Protein AF-I7KDN3-F1 (afdb_monomer_lite)

Secondary structure (DSSP, 8-state):
-PPPEEEE-TTS-EEEEE--HHHHHHHHHHHHHHHHHHHTTTSPPPPGGGTTS------GGGGTS--------PPPP-

Organism: Methanoculleus bourgensis (strain ATCC 43281 / DSM 3045 / OCM 15 / MS2) (NCBI:txid1201294)

Radius of gyration: 20.87 Å; chains: 1; bounding box: 50×51×37 Å

Sequence (78 aa):
MGAEYYVVDEQGNRIAVILSLQEYEQLLEDIHDLAVAAERRDEPAMGFSDTGGNGRACDSHCRTERKRHPLQQEKPSA

pLDDT: mean 73.78, std 21.97, range [37.44, 98.12]

Structure (mmCIF, N/CA/C/O backbone):
data_AF-I7KDN3-F1
#
_entry.id   AF-I7KDN3-F1
#
loop_
_atom_site.group_PDB
_atom_site.id
_atom_site.type_symbol
_atom_site.label_atom_id
_atom_site.label_alt_id
_atom_site.label_comp_id
_atom_site.label_asym_id
_atom_site.label_entity_id
_atom_site.label_seq_id
_atom_site.pdbx_PDB_ins_code
_atom_site.Cartn_x
_atom_site.Cartn_y
_atom_site.Cartn_z
_atom_site.occupancy
_atom_site.B_iso_or_equiv
_atom_site.auth_seq_id
_atom_site.auth_comp_id
_atom_site.auth_asym_id
_atom_site.auth_atom_id
_atom_site.pdbx_PDB_model_num
ATOM 1 N N . MET A 1 1 ? 6.153 -0.092 16.650 1.00 47.69 1 MET A N 1
ATOM 2 C CA . MET A 1 1 ? 5.162 -1.091 16.203 1.00 47.69 1 MET A CA 1
ATOM 3 C C . MET A 1 1 ? 3.802 -0.447 16.373 1.00 47.69 1 MET A C 1
ATOM 5 O O . MET A 1 1 ? 3.441 -0.156 17.507 1.00 47.69 1 MET A O 1
ATOM 9 N N . GLY A 1 2 ? 3.158 -0.078 15.263 1.00 65.44 2 GLY A N 1
ATOM 10 C CA . GLY A 1 2 ? 1.830 0.539 15.274 1.00 65.44 2 GLY A CA 1
ATOM 11 C C . GLY A 1 2 ? 0.774 -0.456 15.751 1.00 65.44 2 GLY A C 1
ATOM 12 O O . GLY A 1 2 ? 0.961 -1.665 15.626 1.00 65.44 2 GLY A O 1
ATOM 13 N N . ALA A 1 3 ? -0.301 0.047 16.351 1.00 73.75 3 ALA A N 1
ATOM 14 C CA . ALA A 1 3 ? -1.448 -0.781 16.696 1.00 73.75 3 ALA A CA 1
ATOM 15 C C . ALA A 1 3 ? -2.275 -1.025 15.428 1.00 73.75 3 ALA A C 1
ATOM 17 O O . ALA A 1 3 ? -2.765 -0.075 14.823 1.00 73.75 3 ALA A O 1
ATOM 18 N N . GLU A 1 4 ? -2.421 -2.287 15.036 1.00 81.25 4 GLU A N 1
ATOM 19 C CA . GLU A 1 4 ? -3.227 -2.674 13.882 1.00 81.25 4 GLU A CA 1
ATOM 20 C C . GLU A 1 4 ? -4.672 -2.932 14.314 1.00 81.25 4 GLU A C 1
ATOM 22 O O . GLU A 1 4 ? -4.939 -3.768 15.183 1.00 81.25 4 GLU A O 1
ATOM 27 N N . TYR A 1 5 ? -5.610 -2.225 13.691 1.00 91.31 5 TYR A N 1
ATOM 28 C CA . TYR A 1 5 ? -7.033 -2.345 13.981 1.00 91.31 5 TYR A CA 1
ATOM 29 C C . TYR A 1 5 ? -7.753 -3.003 12.811 1.00 91.31 5 TYR A C 1
ATOM 31 O O . TYR A 1 5 ? -7.545 -2.651 11.651 1.00 91.31 5 TYR A O 1
ATOM 39 N N . TYR A 1 6 ? -8.637 -3.945 13.121 1.00 94.56 6 TYR A N 1
ATOM 40 C CA . TYR A 1 6 ? -9.356 -4.730 12.125 1.00 94.56 6 TYR A CA 1
ATOM 41 C C . TYR A 1 6 ? -10.855 -4.695 12.400 1.00 94.56 6 TYR A C 1
ATOM 43 O O . TYR A 1 6 ? -11.283 -4.741 13.553 1.00 94.56 6 TYR A O 1
ATOM 51 N N . VAL A 1 7 ? -11.646 -4.659 11.330 1.00 95.38 7 VAL A N 1
ATOM 52 C CA . VAL A 1 7 ? -13.090 -4.895 11.380 1.00 95.38 7 VAL A CA 1
ATOM 53 C C . VAL A 1 7 ? -13.319 -6.382 11.151 1.00 95.38 7 VAL A C 1
ATOM 55 O O . VAL A 1 7 ? -12.831 -6.941 10.164 1.00 95.38 7 VAL A O 1
ATOM 58 N N . VAL A 1 8 ? -14.044 -7.020 12.068 1.00 96.94 8 VAL A N 1
ATOM 59 C CA . VAL A 1 8 ? -14.392 -8.443 12.004 1.00 96.94 8 VAL A CA 1
ATOM 60 C C . VAL A 1 8 ? -15.889 -8.627 11.773 1.00 96.94 8 VAL A C 1
ATOM 62 O O . VAL A 1 8 ? -16.687 -7.799 12.212 1.00 96.94 8 VAL A O 1
ATOM 65 N N . ASP A 1 9 ? -16.259 -9.691 11.065 1.00 95.44 9 ASP A N 1
ATOM 66 C CA . ASP A 1 9 ? -17.650 -10.117 10.913 1.00 95.44 9 ASP A CA 1
ATOM 67 C C . ASP A 1 9 ? -18.158 -10.880 12.155 1.00 95.44 9 ASP A C 1
ATOM 69 O O . ASP A 1 9 ? -17.428 -11.109 13.122 1.00 95.44 9 ASP A O 1
ATOM 73 N N . GLU A 1 10 ? -19.424 -11.301 12.127 1.00 95.81 10 GLU A N 1
ATOM 74 C CA . GLU A 1 10 ? -20.062 -12.053 13.220 1.00 95.81 10 GLU A CA 1
ATOM 75 C C . GLU A 1 10 ? -19.422 -13.430 13.477 1.00 95.81 10 GLU A C 1
ATOM 77 O O . GLU A 1 10 ? -19.566 -13.993 14.560 1.00 95.81 10 GLU A O 1
ATOM 82 N N . GLN A 1 11 ? -18.710 -13.975 12.489 1.00 95.38 11 GLN A N 1
ATOM 83 C CA . GLN A 1 11 ? -17.998 -15.252 12.569 1.00 95.38 11 GLN A CA 1
ATOM 84 C C . GLN A 1 11 ? -16.545 -15.063 13.045 1.00 95.38 11 GLN A C 1
ATOM 86 O O . GLN A 1 11 ? -15.840 -16.045 13.279 1.00 95.38 11 GLN A O 1
ATOM 91 N N . GLY A 1 12 ? -16.101 -13.813 13.224 1.00 93.31 12 GLY A N 1
ATOM 92 C CA . GLY A 1 12 ? -14.748 -13.451 13.633 1.00 93.31 12 GLY A CA 1
ATOM 93 C C . GLY A 1 12 ? -13.746 -13.330 12.480 1.00 93.31 12 GLY A C 1
ATOM 94 O O . GLY A 1 12 ? -12.547 -13.195 12.735 1.00 93.31 12 GLY A O 1
ATOM 95 N N . ASN A 1 13 ? -14.191 -13.355 11.220 1.00 95.62 13 ASN A N 1
ATOM 96 C CA . ASN A 1 13 ? -13.308 -13.166 10.072 1.00 95.62 13 ASN A CA 1
ATOM 97 C C . ASN A 1 13 ? -13.006 -11.679 9.875 1.00 95.62 13 ASN A C 1
ATOM 99 O O . ASN A 1 13 ? -13.903 -10.839 9.911 1.00 95.62 13 ASN A O 1
ATOM 103 N N . ARG A 1 14 ? -11.738 -11.340 9.622 1.00 95.12 14 ARG A N 1
ATOM 104 C CA . ARG A 1 14 ? -11.323 -9.962 9.321 1.00 95.12 14 ARG A CA 1
ATOM 105 C C . ARG A 1 14 ? -11.780 -9.591 7.913 1.00 95.12 14 ARG A C 1
ATOM 107 O O . ARG A 1 14 ? -11.344 -10.213 6.949 1.00 95.12 14 ARG A O 1
ATOM 114 N N . ILE A 1 15 ? -12.620 -8.569 7.809 1.00 96.75 15 ILE A N 1
ATOM 115 C CA . ILE A 1 15 ? -13.190 -8.097 6.539 1.00 96.75 15 ILE A CA 1
ATOM 116 C C . ILE A 1 15 ? -12.639 -6.738 6.104 1.00 96.75 15 ILE A C 1
ATOM 118 O O . ILE A 1 15 ? -12.697 -6.406 4.924 1.00 96.75 15 ILE A O 1
ATOM 122 N N . ALA A 1 16 ? -12.091 -5.953 7.034 1.00 95.56 16 ALA A N 1
ATOM 123 C CA . ALA A 1 16 ? -11.429 -4.689 6.728 1.00 95.56 16 ALA A CA 1
ATOM 124 C C . ALA A 1 16 ? -10.328 -4.373 7.750 1.00 95.56 16 ALA A C 1
ATOM 126 O O . ALA A 1 16 ? -10.279 -4.949 8.839 1.00 95.56 16 ALA A O 1
ATOM 127 N N . VAL A 1 17 ? -9.458 -3.431 7.394 1.00 94.50 17 VAL A N 1
ATOM 128 C CA . VAL A 1 17 ? -8.390 -2.897 8.246 1.00 94.50 17 VAL A CA 1
ATOM 129 C C . VAL A 1 17 ? -8.570 -1.389 8.382 1.00 94.50 17 VAL A C 1
ATOM 131 O O . VAL A 1 17 ? -8.991 -0.722 7.436 1.00 94.50 17 VAL A O 1
ATOM 134 N N . ILE A 1 18 ? -8.280 -0.858 9.564 1.00 94.44 18 ILE A N 1
ATOM 135 C CA . ILE A 1 18 ? -8.257 0.579 9.828 1.00 94.44 18 ILE A CA 1
ATOM 136 C C . ILE A 1 18 ? -6.789 0.987 9.889 1.00 94.44 18 ILE A C 1
ATOM 138 O O . ILE A 1 18 ? -6.052 0.542 10.769 1.00 94.44 18 ILE A O 1
ATOM 142 N N . LEU A 1 19 ? -6.386 1.828 8.943 1.00 92.56 19 LEU A N 1
ATOM 143 C CA . LEU A 1 19 ? -5.044 2.395 8.864 1.00 92.56 19 LEU A CA 1
ATOM 144 C C . LEU A 1 19 ? -5.072 3.839 9.354 1.00 92.56 19 LEU A C 1
ATOM 146 O O . LEU A 1 19 ? -6.069 4.547 9.172 1.00 92.56 19 LEU A O 1
ATOM 150 N N . SER A 1 20 ? -3.973 4.291 9.959 1.00 93.56 20 SER A N 1
ATOM 151 C CA . SER A 1 20 ? -3.784 5.727 10.155 1.00 93.56 20 SER A CA 1
ATOM 152 C C . SER A 1 20 ? -3.678 6.423 8.795 1.00 93.56 20 SER A C 1
ATOM 154 O O . SER A 1 20 ? -3.270 5.817 7.803 1.00 93.56 20 SER A O 1
ATOM 156 N N . LEU A 1 21 ? -4.035 7.709 8.737 1.00 94.00 21 LEU A N 1
ATOM 157 C CA . LEU A 1 21 ? -3.967 8.460 7.481 1.00 94.00 21 LEU A CA 1
ATOM 158 C C . LEU A 1 21 ? -2.550 8.435 6.884 1.00 94.00 21 LEU A C 1
ATOM 160 O O . LEU A 1 21 ? -2.398 8.194 5.694 1.00 94.00 21 LEU A O 1
ATOM 164 N N . GLN A 1 22 ? -1.530 8.584 7.733 1.00 94.88 22 GLN A N 1
ATOM 165 C CA . GLN A 1 22 ? -0.129 8.530 7.324 1.00 94.88 22 GLN A CA 1
ATOM 166 C C .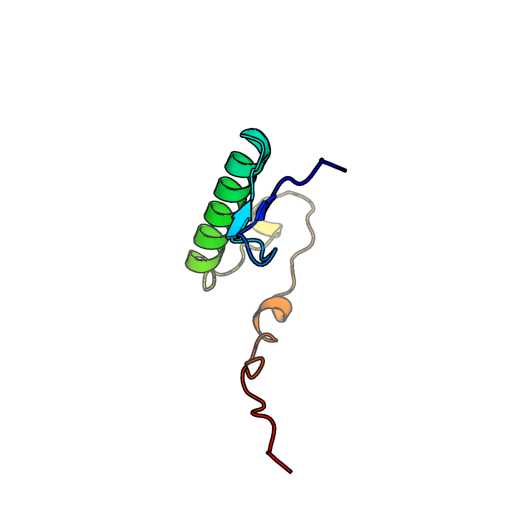 GLN A 1 22 ? 0.236 7.187 6.674 1.00 94.88 22 GLN A C 1
ATOM 168 O O . GLN A 1 22 ? 0.883 7.166 5.634 1.00 94.88 22 GLN A O 1
ATOM 173 N N . GLU A 1 23 ? -0.174 6.061 7.264 1.00 93.75 23 GLU A N 1
ATOM 174 C CA . GLU A 1 23 ? 0.101 4.735 6.693 1.00 93.75 23 GLU A CA 1
ATOM 175 C C . GLU A 1 23 ? -0.635 4.517 5.369 1.00 93.75 23 GLU A C 1
ATOM 177 O O . GLU A 1 23 ? -0.080 3.922 4.449 1.00 93.75 23 GLU A O 1
ATOM 182 N N . TYR A 1 24 ? -1.867 5.018 5.252 1.00 95.12 24 TYR A N 1
ATOM 183 C CA . TYR A 1 24 ? -2.618 4.955 4.001 1.00 95.12 24 TYR A CA 1
ATOM 184 C C . TYR A 1 24 ? -1.948 5.771 2.885 1.00 95.12 24 TYR A C 1
ATOM 186 O O . TYR A 1 24 ? -1.816 5.280 1.768 1.00 95.12 24 TYR A O 1
ATOM 194 N N . GLU A 1 25 ? -1.483 6.986 3.181 1.00 97.25 25 GLU A N 1
ATOM 195 C CA . GLU A 1 25 ? -0.756 7.828 2.221 1.00 97.25 25 GLU A CA 1
ATOM 196 C C . GLU A 1 25 ? 0.555 7.175 1.769 1.00 97.25 25 GLU A C 1
ATOM 198 O O . GLU A 1 25 ? 0.822 7.114 0.572 1.00 97.25 25 GLU A O 1
ATOM 203 N N . GLN A 1 26 ? 1.332 6.615 2.700 1.00 96.88 26 GLN A N 1
ATOM 204 C CA . GLN A 1 26 ? 2.560 5.884 2.369 1.00 96.88 26 GLN A CA 1
ATOM 205 C C . GLN A 1 26 ? 2.283 4.660 1.488 1.00 96.88 26 GLN A C 1
ATOM 207 O O . GLN A 1 26 ? 2.994 4.431 0.515 1.00 96.88 26 GLN A O 1
ATOM 212 N N . LEU A 1 27 ? 1.205 3.916 1.761 1.00 96.00 27 LEU A N 1
ATOM 213 C CA . LEU A 1 27 ? 0.805 2.788 0.920 1.00 96.00 27 LEU A CA 1
ATOM 214 C C . LEU A 1 27 ? 0.458 3.227 -0.513 1.00 96.00 27 LEU A C 1
ATOM 216 O O . LEU A 1 27 ? 0.757 2.510 -1.468 1.00 96.00 27 LEU A O 1
ATOM 220 N N . LEU A 1 28 ? -0.184 4.388 -0.676 1.00 97.44 28 LEU A N 1
ATOM 221 C CA . LEU A 1 28 ? -0.471 4.937 -2.001 1.00 97.44 28 LEU A CA 1
ATOM 222 C C . LEU A 1 28 ? 0.809 5.334 -2.746 1.00 97.44 28 LEU A C 1
ATOM 224 O O . LEU A 1 28 ? 0.890 5.082 -3.950 1.00 97.44 28 LEU A O 1
ATOM 228 N N . GLU A 1 29 ? 1.797 5.908 -2.054 1.00 98.12 29 GLU A N 1
ATOM 229 C CA . GLU A 1 29 ? 3.101 6.220 -2.653 1.00 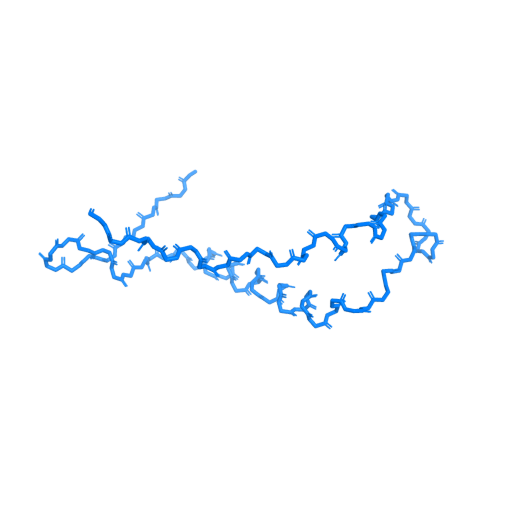98.12 29 GLU A CA 1
ATOM 230 C C . GLU A 1 29 ? 3.841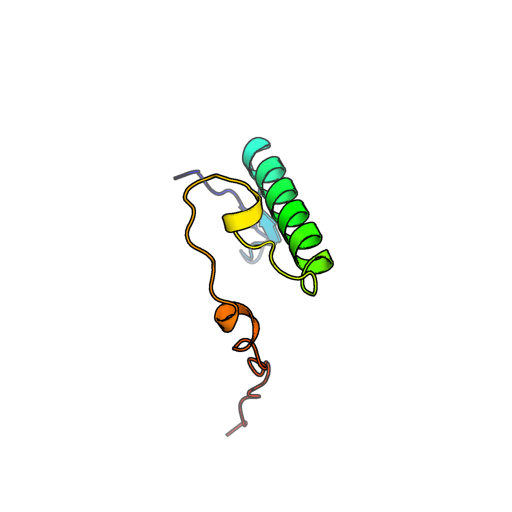 4.954 -3.095 1.00 98.12 29 GLU A C 1
ATOM 232 O O . GLU A 1 29 ? 4.271 4.875 -4.243 1.00 98.12 29 GLU A O 1
ATOM 237 N N . ASP A 1 30 ? 3.877 3.913 -2.260 1.00 97.44 30 ASP A N 1
ATOM 238 C CA . ASP A 1 30 ? 4.503 2.636 -2.620 1.00 97.44 30 ASP A CA 1
ATOM 239 C C . ASP A 1 30 ? 3.865 2.020 -3.880 1.00 97.44 30 ASP A C 1
ATOM 241 O O . ASP A 1 30 ? 4.554 1.522 -4.774 1.00 97.44 30 ASP A O 1
ATOM 245 N N . ILE A 1 31 ? 2.531 2.056 -3.986 1.00 97.69 31 ILE A N 1
ATOM 246 C CA . ILE A 1 31 ? 1.815 1.559 -5.172 1.00 97.69 31 ILE A CA 1
ATOM 247 C C . ILE A 1 31 ? 2.154 2.401 -6.405 1.00 97.69 31 ILE A C 1
ATOM 249 O O . ILE A 1 31 ? 2.326 1.844 -7.495 1.00 97.69 31 ILE A O 1
ATOM 253 N N . HIS A 1 32 ? 2.249 3.723 -6.251 1.00 96.94 32 HIS A N 1
ATOM 254 C CA . HIS A 1 32 ? 2.642 4.619 -7.333 1.00 96.94 32 HIS A CA 1
ATOM 255 C C . HIS A 1 32 ? 4.054 4.298 -7.836 1.00 96.94 32 HIS A C 1
ATOM 257 O O . HIS A 1 32 ? 4.243 4.094 -9.037 1.00 96.94 32 HIS A O 1
ATOM 263 N N . ASP A 1 33 ? 5.017 4.147 -6.930 1.00 95.56 33 ASP A N 1
ATOM 264 C CA . ASP A 1 33 ? 6.396 3.791 -7.261 1.00 95.56 33 ASP A CA 1
ATOM 265 C C . ASP A 1 33 ? 6.483 2.435 -7.969 1.00 95.56 33 ASP A C 1
ATOM 267 O O . ASP A 1 33 ? 7.211 2.281 -8.955 1.00 95.56 33 ASP A O 1
ATOM 271 N N . LEU A 1 34 ? 5.699 1.447 -7.524 1.00 95.69 34 LEU A N 1
ATOM 272 C CA . LEU A 1 34 ? 5.614 0.142 -8.182 1.00 95.69 34 LEU A CA 1
ATOM 273 C C . LEU A 1 34 ? 5.028 0.235 -9.595 1.00 95.69 34 LEU A C 1
ATOM 275 O O . LEU A 1 34 ? 5.503 -0.466 -10.493 1.00 95.69 34 LEU A O 1
ATOM 279 N N . ALA A 1 35 ? 4.021 1.084 -9.810 1.00 95.69 35 ALA A N 1
ATOM 280 C CA . ALA A 1 35 ? 3.453 1.315 -11.134 1.00 95.69 35 ALA A CA 1
ATOM 281 C C . ALA A 1 35 ? 4.493 1.945 -12.073 1.00 95.69 35 ALA A C 1
ATOM 283 O O . ALA A 1 35 ? 4.744 1.414 -13.156 1.00 95.69 35 ALA A O 1
ATOM 284 N N . VAL A 1 36 ? 5.180 2.996 -11.617 1.00 94.38 36 VAL A N 1
ATOM 285 C CA . VAL A 1 36 ? 6.267 3.645 -12.366 1.00 94.38 36 VAL A CA 1
ATOM 286 C C . VAL A 1 36 ? 7.391 2.649 -12.676 1.00 94.38 36 VAL A C 1
ATOM 288 O O . VAL A 1 36 ? 7.886 2.584 -13.803 1.00 94.38 36 VAL A O 1
ATOM 291 N N . ALA A 1 37 ? 7.785 1.820 -11.707 1.00 90.38 37 ALA A N 1
ATOM 292 C CA . ALA A 1 37 ? 8.801 0.790 -11.907 1.00 90.38 37 ALA A CA 1
ATOM 293 C C . ALA A 1 37 ? 8.371 -0.275 -12.934 1.00 90.38 37 ALA A C 1
ATOM 295 O O . ALA A 1 37 ? 9.204 -0.758 -13.706 1.00 90.38 37 ALA A O 1
ATOM 296 N N . ALA A 1 38 ? 7.085 -0.641 -12.963 1.00 93.12 38 ALA A N 1
ATOM 297 C CA . ALA A 1 38 ? 6.542 -1.593 -13.927 1.00 93.12 38 ALA A CA 1
ATOM 298 C C . ALA A 1 38 ? 6.531 -1.028 -15.356 1.00 93.12 38 ALA A C 1
ATOM 300 O O . ALA A 1 38 ? 6.898 -1.745 -16.288 1.00 93.12 38 ALA A O 1
ATOM 301 N N . GLU A 1 39 ? 6.180 0.247 -15.528 1.00 91.75 39 GLU A N 1
ATOM 302 C CA . GLU A 1 39 ? 6.230 0.938 -16.824 1.00 91.75 39 GLU A CA 1
ATOM 303 C C . GLU A 1 39 ? 7.663 1.034 -17.367 1.00 91.75 39 GLU A C 1
ATOM 305 O O . GLU A 1 39 ? 7.900 0.846 -18.560 1.00 91.75 39 GLU A O 1
ATOM 310 N N . ARG A 1 40 ? 8.643 1.244 -16.482 1.00 89.06 40 ARG A N 1
ATOM 311 C CA . ARG A 1 40 ? 10.071 1.354 -16.832 1.00 89.06 40 ARG A CA 1
ATOM 312 C C . ARG A 1 40 ? 10.810 0.013 -16.869 1.00 89.06 40 ARG A C 1
ATOM 314 O O . ARG A 1 40 ? 12.039 -0.027 -16.962 1.00 89.06 40 ARG A O 1
ATOM 321 N N . ARG A 1 41 ? 10.094 -1.115 -16.806 1.00 86.25 41 ARG A N 1
ATOM 322 C CA . ARG A 1 41 ? 10.696 -2.453 -16.679 1.00 86.25 41 ARG A CA 1
ATOM 323 C C . ARG A 1 41 ? 11.664 -2.807 -17.809 1.00 86.25 41 ARG A C 1
ATOM 325 O O . ARG A 1 41 ? 12.651 -3.493 -17.537 1.00 86.25 41 ARG A O 1
ATOM 332 N N . ASP A 1 42 ? 11.396 -2.358 -19.029 1.00 87.06 42 ASP A N 1
ATOM 333 C CA . ASP A 1 42 ? 12.214 -2.665 -20.209 1.00 87.06 42 ASP A CA 1
ATOM 334 C C . ASP A 1 42 ? 13.197 -1.536 -20.563 1.00 87.06 42 ASP A C 1
ATOM 336 O O . ASP A 1 42 ? 13.994 -1.669 -21.492 1.00 87.06 42 ASP A O 1
ATOM 340 N N . GLU A 1 43 ? 13.191 -0.437 -19.798 1.00 81.62 43 GLU A N 1
ATOM 341 C CA . GLU A 1 43 ? 14.138 0.658 -19.986 1.00 81.62 43 GLU A CA 1
ATOM 342 C C . GLU A 1 43 ? 15.556 0.198 -19.599 1.00 81.62 43 GLU A C 1
ATOM 344 O O . GLU A 1 43 ? 15.755 -0.407 -18.523 1.00 81.62 43 GLU A O 1
ATOM 349 N N . PRO A 1 44 ? 16.564 0.467 -20.456 1.00 80.81 44 PRO A N 1
ATOM 350 C CA . PRO A 1 44 ? 17.948 0.206 -20.105 1.00 80.81 44 PRO A CA 1
ATOM 351 C C . PRO A 1 44 ? 18.287 0.982 -18.834 1.00 80.81 44 PRO A C 1
ATOM 353 O O . PRO A 1 44 ? 18.001 2.170 -18.712 1.00 80.81 44 PRO A O 1
ATOM 356 N N . ALA A 1 45 ? 18.890 0.298 -17.862 1.00 76.38 45 ALA A N 1
ATOM 357 C CA . ALA A 1 45 ? 19.365 0.984 -16.671 1.00 76.38 45 ALA A CA 1
ATOM 358 C C . ALA A 1 45 ? 20.448 1.982 -17.091 1.00 76.38 45 ALA A C 1
ATOM 360 O O . ALA A 1 45 ? 21.405 1.598 -17.770 1.00 76.38 45 ALA A O 1
ATOM 361 N N . MET A 1 46 ? 20.303 3.245 -16.689 1.00 73.12 46 MET A N 1
ATOM 362 C CA . MET A 1 46 ? 21.364 4.217 -16.911 1.00 73.12 46 MET A CA 1
ATOM 363 C C . MET A 1 46 ? 22.595 3.813 -16.108 1.00 73.12 46 MET A C 1
ATOM 365 O O . MET A 1 46 ? 22.536 3.555 -14.902 1.00 73.12 46 MET A O 1
ATOM 369 N N . GLY A 1 47 ? 23.712 3.720 -16.826 1.00 65.94 47 GLY A N 1
ATOM 370 C CA . GLY A 1 47 ? 25.007 3.420 -16.258 1.00 65.94 47 GLY A CA 1
ATOM 371 C C . GLY A 1 47 ? 25.416 4.523 -15.300 1.00 65.94 47 GLY A C 1
ATOM 372 O O . GLY A 1 47 ? 25.301 5.715 -15.571 1.00 65.94 47 GLY A O 1
ATOM 373 N N . PHE A 1 48 ? 25.935 4.101 -14.166 1.00 58.16 48 PHE A N 1
ATOM 374 C CA . PHE A 1 48 ? 26.309 5.000 -13.103 1.00 58.16 48 PHE A CA 1
ATOM 375 C C . PHE A 1 48 ? 27.394 6.036 -13.499 1.00 58.16 48 PHE A C 1
ATOM 377 O O . PHE A 1 48 ? 27.419 7.159 -12.999 1.00 58.16 48 PHE A O 1
ATOM 384 N N . SER A 1 49 ? 28.251 5.688 -14.464 1.00 57.78 49 SER A N 1
ATOM 385 C CA . SER A 1 49 ? 29.296 6.555 -15.027 1.00 57.78 49 SER A CA 1
ATOM 386 C C . SER A 1 49 ? 28.772 7.810 -15.731 1.00 57.78 49 SER A C 1
ATOM 388 O O . SER A 1 49 ? 29.533 8.754 -15.910 1.00 57.78 49 SER A O 1
ATOM 390 N N . ASP A 1 50 ? 27.499 7.823 -16.131 1.00 56.69 50 ASP A N 1
ATOM 391 C CA . ASP A 1 50 ? 26.872 8.941 -16.846 1.00 56.69 50 ASP A CA 1
ATOM 392 C C . ASP A 1 50 ? 26.409 10.064 -15.895 1.00 56.69 50 ASP A C 1
ATOM 394 O O . ASP A 1 50 ? 26.226 11.206 -16.301 1.00 56.69 50 ASP A O 1
ATOM 398 N N . THR A 1 51 ? 26.268 9.770 -14.594 1.00 55.25 51 THR A N 1
ATOM 399 C CA . THR A 1 51 ? 25.716 10.710 -13.595 1.00 55.25 51 THR A CA 1
ATOM 400 C C . THR A 1 51 ? 26.731 11.228 -12.566 1.00 55.25 51 THR A C 1
ATOM 402 O O . THR A 1 51 ? 26.367 11.998 -11.680 1.00 55.25 51 THR A O 1
ATOM 405 N N . GLY A 1 52 ? 28.017 10.875 -12.678 1.00 56.91 52 GLY A N 1
ATOM 406 C CA . GLY A 1 52 ? 29.110 11.484 -11.898 1.00 56.91 52 GLY A CA 1
ATOM 407 C C . GLY A 1 52 ? 29.100 11.255 -10.376 1.00 56.91 52 GLY A C 1
ATOM 408 O O . GLY A 1 52 ? 29.920 11.849 -9.677 1.00 56.91 52 GLY A O 1
ATOM 409 N N . GLY A 1 53 ? 28.208 10.425 -9.826 1.00 55.00 53 GLY A N 1
ATOM 410 C CA . GLY A 1 53 ? 28.245 10.070 -8.398 1.00 55.00 53 GLY A CA 1
ATOM 411 C C . GLY A 1 53 ? 29.274 8.960 -8.108 1.00 55.00 53 GLY A C 1
ATOM 412 O O . GLY A 1 53 ? 30.091 8.663 -8.962 1.00 55.00 53 GLY A O 1
ATOM 413 N N . ASN A 1 54 ? 29.177 8.252 -6.968 1.00 54.62 54 ASN A N 1
ATOM 414 C CA . ASN A 1 54 ? 29.853 6.963 -6.704 1.00 54.62 54 ASN A CA 1
ATOM 415 C C . ASN A 1 54 ? 28.874 5.856 -6.197 1.00 54.62 54 ASN A C 1
ATOM 417 O O . ASN A 1 54 ? 28.671 5.698 -4.997 1.00 54.62 54 ASN A O 1
ATOM 421 N N . GLY A 1 55 ? 28.217 5.107 -7.083 1.00 50.97 55 GLY A N 1
ATOM 422 C CA . GLY A 1 55 ? 27.043 4.273 -6.830 1.00 50.97 55 GLY A CA 1
ATOM 423 C C . GLY A 1 55 ? 27.169 2.973 -7.613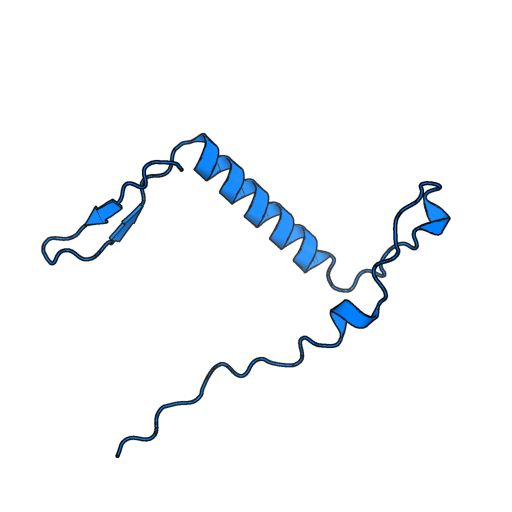 1.00 50.97 55 GLY A C 1
ATOM 424 O O . GLY A 1 55 ? 27.439 2.948 -8.808 1.00 50.97 55 GLY A O 1
ATOM 425 N N . ARG A 1 56 ? 27.080 1.853 -6.906 1.00 52.31 56 ARG A N 1
ATOM 426 C CA . ARG A 1 56 ? 27.313 0.531 -7.489 1.00 52.31 56 ARG A CA 1
ATOM 427 C C . ARG A 1 56 ? 26.256 0.248 -8.556 1.00 52.31 56 ARG A C 1
ATOM 429 O O . ARG A 1 56 ? 25.066 0.291 -8.257 1.00 52.31 56 ARG A O 1
ATOM 436 N N . ALA A 1 57 ? 26.705 -0.040 -9.777 1.00 51.09 57 ALA A N 1
ATOM 437 C CA . ALA A 1 57 ? 25.849 -0.519 -10.849 1.00 51.09 57 ALA A CA 1
ATOM 438 C C . ALA A 1 57 ? 25.170 -1.816 -10.397 1.00 51.09 57 ALA A C 1
ATOM 440 O O . ALA A 1 57 ? 25.833 -2.766 -9.983 1.00 51.09 57 ALA A O 1
ATOM 441 N N . CYS A 1 58 ? 23.843 -1.847 -10.445 1.00 51.94 58 CYS A N 1
ATOM 442 C CA . CYS A 1 58 ? 23.100 -3.087 -10.311 1.00 51.94 58 CYS A CA 1
ATOM 443 C C . CYS A 1 58 ? 23.371 -3.876 -11.594 1.00 51.94 58 CYS A C 1
ATOM 445 O O . CYS A 1 58 ? 22.803 -3.543 -12.637 1.00 51.94 58 CYS A O 1
ATOM 447 N N . ASP A 1 59 ? 24.278 -4.855 -11.547 1.00 48.72 59 ASP A N 1
ATOM 448 C CA . ASP A 1 59 ? 24.587 -5.679 -12.711 1.00 48.72 59 ASP A CA 1
ATOM 449 C C . ASP A 1 59 ? 23.288 -6.224 -13.318 1.00 48.72 59 ASP A C 1
ATOM 451 O O . ASP A 1 59 ? 22.385 -6.709 -12.625 1.00 48.72 59 ASP A O 1
ATOM 455 N N . SER A 1 60 ? 23.203 -6.137 -14.644 1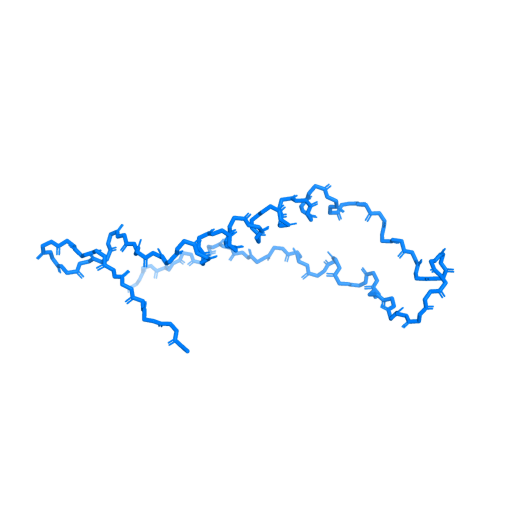.00 53.72 60 SER A N 1
ATOM 456 C CA . SER A 1 60 ? 22.064 -6.509 -15.495 1.00 53.72 60 SER A CA 1
ATOM 457 C C . SER A 1 60 ? 21.542 -7.940 -15.286 1.00 53.72 60 SER A C 1
ATOM 459 O O . SER A 1 60 ? 20.481 -8.297 -15.796 1.00 53.72 60 SER A O 1
ATOM 461 N N . HIS A 1 61 ? 22.243 -8.740 -14.484 1.00 49.09 61 HIS A N 1
ATOM 462 C CA . HIS A 1 61 ? 21.874 -10.082 -14.056 1.00 49.09 61 HIS A CA 1
ATOM 463 C C . HIS A 1 61 ? 20.595 -10.145 -13.204 1.00 49.09 61 HIS A C 1
ATOM 465 O O . HIS A 1 61 ? 19.927 -11.176 -13.192 1.00 49.09 61 HIS A O 1
ATOM 471 N N . CYS A 1 62 ? 20.200 -9.061 -12.525 1.00 48.50 62 CYS A N 1
ATOM 472 C CA . CYS A 1 62 ? 19.037 -9.096 -11.628 1.00 48.50 62 CYS A CA 1
ATOM 473 C C . CYS A 1 62 ? 17.680 -9.231 -12.366 1.00 48.50 62 CYS A C 1
ATOM 475 O O . CYS A 1 62 ? 16.713 -9.729 -11.793 1.00 48.50 62 CYS A O 1
ATOM 477 N N . ARG A 1 63 ? 17.578 -8.847 -13.653 1.00 52.84 63 ARG A N 1
ATOM 478 C CA . ARG A 1 63 ? 16.296 -8.894 -14.399 1.00 52.84 63 ARG A CA 1
ATOM 479 C C . ARG A 1 63 ? 15.985 -10.238 -15.078 1.00 52.84 63 ARG A C 1
ATOM 481 O O . ARG A 1 63 ? 14.824 -10.478 -15.412 1.00 52.84 63 ARG A O 1
ATOM 488 N N . THR A 1 64 ? 16.962 -11.127 -15.258 1.00 47.69 64 THR A N 1
ATOM 489 C CA . THR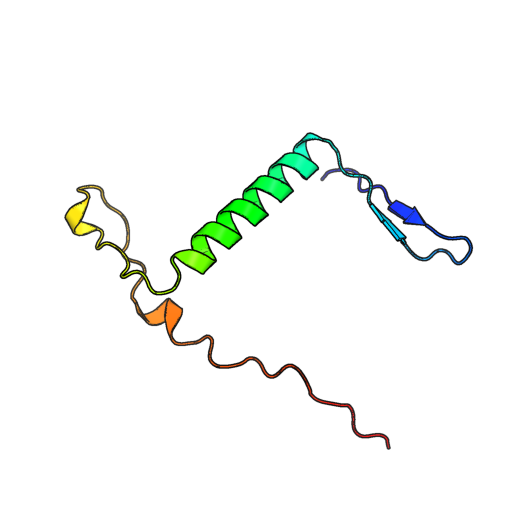 A 1 64 ? 16.793 -12.340 -16.090 1.00 47.69 64 THR A CA 1
ATOM 490 C C . THR A 1 64 ? 16.254 -13.554 -15.313 1.00 47.69 64 THR A C 1
ATOM 492 O O . THR A 1 64 ? 15.612 -14.426 -15.900 1.00 47.69 64 THR A O 1
ATOM 495 N N . GLU A 1 65 ? 16.384 -13.574 -13.984 1.00 42.56 65 GLU A N 1
ATOM 496 C CA . GLU A 1 65 ? 16.074 -14.741 -13.136 1.00 42.56 65 GLU A CA 1
ATOM 497 C C . GLU A 1 65 ? 14.670 -14.708 -12.488 1.00 42.56 65 GLU A C 1
ATOM 499 O O . GLU A 1 65 ? 14.423 -15.344 -11.468 1.00 42.56 65 GLU A O 1
ATOM 504 N N . ARG A 1 66 ? 13.696 -14.003 -13.085 1.00 45.53 66 ARG A N 1
ATOM 505 C CA . ARG A 1 66 ? 12.262 -14.149 -12.738 1.00 45.53 66 ARG A CA 1
ATOM 506 C C . ARG A 1 66 ? 11.481 -14.861 -13.844 1.00 45.53 66 ARG A C 1
ATOM 508 O O . ARG A 1 66 ? 10.332 -14.531 -14.139 1.00 45.53 66 ARG A O 1
ATOM 515 N N . LYS A 1 67 ? 12.093 -15.869 -14.477 1.00 43.34 67 LYS A N 1
ATOM 516 C CA . LYS A 1 67 ? 11.336 -16.861 -15.251 1.00 43.34 67 LYS A CA 1
ATOM 517 C C . LYS A 1 67 ? 10.426 -17.627 -14.288 1.00 43.34 67 LYS A C 1
ATOM 519 O O . LYS A 1 67 ? 10.890 -18.484 -13.556 1.00 43.34 67 LYS A O 1
ATOM 524 N N . ARG A 1 68 ? 9.130 -17.297 -14.332 1.00 45.00 68 ARG A N 1
ATOM 525 C CA . ARG A 1 68 ? 7.982 -18.128 -13.927 1.00 45.00 68 ARG A CA 1
ATOM 526 C C . ARG A 1 68 ? 8.167 -18.887 -12.607 1.00 45.00 68 ARG A C 1
ATOM 528 O O . ARG A 1 68 ? 8.529 -20.056 -12.605 1.00 45.00 68 ARG A O 1
ATOM 535 N N . HIS A 1 69 ? 7.782 -18.256 -11.501 1.00 37.44 69 HIS A N 1
ATOM 536 C CA . HIS A 1 69 ? 7.256 -19.024 -10.376 1.00 37.44 69 HIS A CA 1
ATOM 537 C C . HIS A 1 69 ? 5.929 -19.646 -10.852 1.00 37.44 69 HIS A C 1
ATOM 539 O O . HIS A 1 69 ? 5.030 -18.881 -11.219 1.00 37.44 69 HIS A O 1
ATOM 545 N N . PRO A 1 70 ? 5.791 -20.980 -10.954 1.00 38.28 70 PRO A N 1
ATOM 546 C CA . PRO A 1 70 ? 4.521 -21.575 -11.319 1.00 38.28 70 PRO A CA 1
ATOM 547 C C . PRO A 1 70 ? 3.594 -21.440 -10.111 1.00 38.28 70 PRO A C 1
ATOM 549 O O . PRO A 1 70 ? 3.703 -22.166 -9.127 1.00 38.28 70 PRO A O 1
ATOM 552 N N . LEU A 1 71 ? 2.680 -20.474 -10.186 1.00 45.41 71 LEU A N 1
ATOM 553 C CA . LEU A 1 71 ? 1.381 -20.636 -9.550 1.00 45.41 71 LEU A CA 1
ATOM 554 C C . LEU A 1 71 ? 0.778 -21.928 -10.122 1.00 45.41 71 LEU A C 1
ATOM 556 O O . LEU A 1 71 ? 0.799 -22.102 -11.338 1.00 45.41 71 LEU A O 1
ATOM 560 N N . GLN A 1 72 ? 0.234 -22.774 -9.243 1.00 51.38 72 GLN A N 1
ATOM 561 C CA . GLN A 1 72 ? -0.386 -24.088 -9.494 1.00 51.38 72 GLN A CA 1
ATOM 562 C C . GLN A 1 72 ? 0.561 -25.296 -9.360 1.00 51.38 72 GLN A C 1
ATOM 564 O O . GLN A 1 72 ? 1.072 -25.849 -10.328 1.00 51.38 72 GLN A O 1
ATOM 569 N N . GLN A 1 73 ? 0.700 -25.785 -8.126 1.00 45.03 73 GLN A N 1
ATOM 570 C CA . GLN A 1 73 ? 0.557 -27.222 -7.901 1.00 45.03 73 GLN A CA 1
ATOM 571 C C . GLN A 1 73 ? -0.818 -27.421 -7.275 1.00 45.03 73 GLN A C 1
ATOM 573 O O . GLN A 1 73 ? -1.029 -27.169 -6.089 1.00 45.03 73 GLN A O 1
ATOM 578 N N . GLU A 1 74 ? -1.775 -27.795 -8.115 1.00 46.03 74 GLU A N 1
ATOM 579 C CA . GLU A 1 74 ? -3.015 -28.399 -7.656 1.00 46.03 74 GLU A CA 1
ATOM 580 C C . GLU A 1 74 ? -2.649 -29.624 -6.809 1.00 46.03 74 GLU A C 1
ATOM 582 O O . GLU A 1 74 ? -1.828 -30.452 -7.211 1.00 46.03 74 GLU A O 1
ATOM 587 N N . LYS A 1 75 ? -3.205 -29.716 -5.599 1.00 40.09 75 LYS A N 1
ATOM 588 C CA . LYS A 1 75 ? -3.075 -30.917 -4.772 1.00 40.09 75 LYS A CA 1
ATOM 589 C C . LYS A 1 75 ? -3.741 -32.078 -5.521 1.00 40.09 75 LYS A C 1
ATOM 591 O O . LYS A 1 75 ? -4.931 -31.957 -5.815 1.00 40.09 75 LYS A O 1
ATOM 596 N N . PRO A 1 76 ? -3.066 -33.209 -5.789 1.00 42.94 76 PRO A N 1
ATOM 597 C CA . PRO A 1 76 ? -3.795 -34.408 -6.153 1.00 42.94 76 PRO A CA 1
ATOM 598 C C . PRO A 1 76 ? -4.557 -34.896 -4.917 1.00 42.94 76 PRO A C 1
ATOM 600 O O . PRO A 1 76 ? -3.991 -35.061 -3.836 1.00 42.94 76 PRO A O 1
ATOM 603 N N . SER A 1 77 ? -5.862 -35.078 -5.094 1.00 45.97 77 SER A N 1
ATOM 604 C CA . SER A 1 77 ? -6.722 -35.824 -4.182 1.00 45.97 77 SER A CA 1
ATOM 605 C C . SER A 1 77 ? -6.216 -37.262 -4.085 1.00 45.97 77 SER A C 1
ATOM 607 O O . SER A 1 77 ? -6.151 -37.954 -5.102 1.00 45.97 77 SER A O 1
ATOM 609 N N . ALA A 1 78 ? -5.906 -37.704 -2.871 1.00 47.56 78 ALA A N 1
ATOM 610 C CA . ALA A 1 78 ? -5.844 -39.105 -2.477 1.00 47.56 78 ALA A CA 1
ATOM 611 C C . ALA A 1 78 ? -6.373 -39.217 -1.046 1.00 47.56 78 ALA A C 1
ATOM 613 O O . ALA A 1 78 ? -5.939 -38.394 -0.206 1.00 47.56 78 ALA A O 1
#

Foldseek 3Di:
DDDKDFDADPVRHTDGTDDDPVVVVVVVVVVVVVVVCVVCLPPDPDDPVVVPDDDDDPPPVVNPPPDDPDDDPDDDDD

InterPro domains:
  IPR049537 Antitoxin RelB-like [PF18506] (4-35)